Protein AF-M3XE16-F1 (afdb_monomer)

Secondary structure (DSSP, 8-state):
--------------SSS---------------PPP--------EEEEEEETTEEEEEE-SS---S--------SS------HHHHHHHHHHHHHHHHHHHHHHHHHHHHHHHHHHHHHHHHHT-THHHHHHHHHHHHHHHHHHHHHHHHHHHHHHHHHHHHTS---------

Structure (mmCIF, N/CA/C/O backbone):
data_AF-M3XE16-F1
#
_entry.id   AF-M3XE16-F1
#
loop_
_atom_site.group_PDB
_atom_site.id
_atom_site.type_symbol
_atom_site.label_atom_id
_atom_site.label_alt_id
_atom_site.label_comp_id
_atom_site.label_asym_id
_atom_site.label_entity_id
_atom_site.label_seq_id
_atom_site.pdbx_PDB_ins_code
_atom_site.Cartn_x
_atom_site.Cartn_y
_atom_site.Cartn_z
_atom_site.occupancy
_atom_site.B_iso_or_equiv
_atom_site.auth_seq_id
_atom_site.auth_comp_id
_atom_site.auth_asym_id
_atom_site.auth_atom_id
_atom_site.pdbx_PDB_model_num
ATOM 1 N N . HIS A 1 1 ? -63.328 44.656 41.925 1.00 46.06 1 HIS A N 1
ATOM 2 C CA . HIS A 1 1 ? -62.210 44.547 42.880 1.00 46.06 1 HIS A CA 1
ATOM 3 C C . HIS A 1 1 ? -60.922 44.379 42.097 1.00 46.06 1 HIS A C 1
ATOM 5 O O . HIS A 1 1 ? -60.823 43.448 41.309 1.00 46.06 1 HIS A O 1
ATOM 11 N N . THR A 1 2 ? -59.993 45.319 42.229 1.00 37.50 2 THR A N 1
ATOM 12 C CA . THR A 1 2 ? -58.681 45.267 41.573 1.00 37.50 2 THR A CA 1
ATOM 13 C C . THR A 1 2 ? -57.859 44.106 42.149 1.00 37.50 2 THR A C 1
ATOM 15 O O . THR A 1 2 ? -57.792 43.981 43.373 1.00 37.50 2 THR A O 1
ATOM 18 N N . PRO A 1 3 ? -57.259 43.228 41.323 1.00 46.78 3 PRO A N 1
ATOM 19 C CA . PRO A 1 3 ? -56.368 42.195 41.835 1.00 46.78 3 PRO A CA 1
ATOM 20 C C . PRO A 1 3 ? -55.103 42.854 42.397 1.00 46.78 3 PRO A C 1
ATOM 22 O O . PRO A 1 3 ? -54.477 43.674 41.723 1.00 46.78 3 PRO A O 1
ATOM 25 N N . SER A 1 4 ? -54.746 42.508 43.639 1.00 43.34 4 SER A N 1
ATOM 26 C CA . SER A 1 4 ? -53.465 42.894 44.240 1.00 43.34 4 SER A CA 1
ATOM 27 C C . SER A 1 4 ? -52.350 42.246 43.428 1.00 43.34 4 SER A C 1
ATOM 29 O O . SER A 1 4 ? -52.185 41.026 43.435 1.00 43.34 4 SER A O 1
ATOM 31 N N . LEU A 1 5 ? -51.637 43.059 42.652 1.00 42.88 5 LEU A N 1
ATOM 32 C CA . LEU A 1 5 ? -50.441 42.639 41.938 1.00 42.88 5 LEU A CA 1
ATOM 33 C C . LEU A 1 5 ? -49.266 42.773 42.901 1.00 42.88 5 LEU A C 1
ATOM 35 O O . LEU A 1 5 ? -48.625 43.822 42.967 1.00 42.88 5 LEU A O 1
ATOM 39 N N . ASP A 1 6 ? -48.985 41.715 43.652 1.00 47.44 6 ASP A N 1
ATOM 40 C CA . ASP A 1 6 ? -47.810 41.700 44.516 1.00 47.44 6 ASP A CA 1
ATOM 41 C C . ASP A 1 6 ? -46.552 41.580 43.643 1.00 47.44 6 ASP A C 1
ATOM 43 O O . ASP A 1 6 ? -46.245 40.537 43.056 1.00 47.44 6 ASP A O 1
ATOM 47 N N . LEU A 1 7 ? -45.835 42.697 43.505 1.00 42.16 7 LEU A N 1
ATOM 48 C CA . LEU A 1 7 ? -44.651 42.808 42.661 1.00 42.16 7 LEU A CA 1
ATOM 49 C C . LEU A 1 7 ? -43.423 42.248 43.394 1.00 42.16 7 LEU A C 1
ATOM 51 O O . LEU A 1 7 ? -42.675 42.976 44.048 1.00 42.16 7 LEU A O 1
ATOM 55 N N . PHE A 1 8 ? -43.179 40.944 43.273 1.00 47.78 8 PHE A N 1
ATOM 56 C CA . PHE A 1 8 ? -41.984 40.327 43.849 1.00 47.78 8 PHE A CA 1
ATOM 57 C C . PHE A 1 8 ? -40.753 40.531 42.956 1.00 47.78 8 PHE A C 1
ATOM 59 O O . PHE A 1 8 ? -40.627 39.970 41.867 1.00 47.78 8 PHE A O 1
ATOM 66 N N . LYS A 1 9 ? -39.793 41.327 43.443 1.00 40.94 9 LYS A N 1
ATOM 67 C CA . LYS A 1 9 ? -38.480 41.528 42.810 1.00 40.94 9 LYS A CA 1
ATOM 68 C C . LYS A 1 9 ? -37.532 40.392 43.205 1.00 40.94 9 LYS A C 1
ATOM 70 O O . LYS A 1 9 ? -36.806 40.486 44.191 1.00 40.94 9 LYS A O 1
ATOM 75 N N . VAL A 1 10 ? -37.512 39.314 42.425 1.00 49.19 10 VAL A N 1
ATOM 76 C CA . VAL A 1 10 ? -36.568 38.208 42.648 1.00 49.19 10 VAL A CA 1
ATOM 77 C C . VAL A 1 10 ? -35.228 38.523 41.979 1.00 49.19 10 VAL A C 1
ATOM 79 O O . VAL A 1 10 ? -35.134 38.710 40.766 1.00 49.19 10 VAL A O 1
ATOM 82 N N . LYS A 1 11 ? -34.157 38.587 42.777 1.00 44.12 11 LYS A N 1
ATOM 83 C CA . LYS A 1 11 ? -32.782 38.757 42.292 1.00 44.12 11 LYS A CA 1
ATOM 84 C C . LYS A 1 11 ? -32.235 37.396 41.849 1.00 44.12 11 LYS A C 1
ATOM 86 O O . LYS A 1 11 ? -31.696 36.656 42.666 1.00 44.12 11 LYS A O 1
ATOM 91 N N . LEU A 1 12 ? -32.330 37.065 40.560 1.00 51.38 12 LEU A N 1
ATOM 92 C CA . LEU A 1 12 ? -31.646 35.884 40.024 1.00 51.38 12 LEU A CA 1
ATOM 93 C C . LEU A 1 12 ? -30.125 36.088 40.102 1.00 51.38 12 LEU A C 1
ATOM 95 O O . LEU A 1 12 ? -29.572 36.998 39.478 1.00 51.38 12 LEU A O 1
ATOM 99 N N . LYS A 1 13 ? -29.442 35.242 40.874 1.00 44.16 13 LYS A N 1
ATOM 100 C CA . LYS A 1 13 ? -27.980 35.199 40.943 1.00 44.16 13 LYS A CA 1
ATOM 101 C C . LYS A 1 13 ? -27.513 33.954 40.192 1.00 44.16 13 LYS A C 1
ATOM 103 O O . LYS A 1 13 ? -27.582 32.850 40.715 1.00 44.16 13 LYS A O 1
ATOM 108 N N . ARG A 1 14 ? -27.067 34.140 38.949 1.00 44.94 14 ARG A N 1
ATOM 109 C CA . ARG A 1 14 ? -26.264 33.158 38.211 1.00 44.94 14 ARG A CA 1
ATOM 110 C C . ARG A 1 14 ? -24.874 33.727 37.975 1.00 44.94 14 ARG A C 1
ATOM 112 O O . ARG A 1 14 ? -24.704 34.926 37.747 1.00 44.94 14 ARG A O 1
ATOM 119 N N . THR A 1 15 ? -23.896 32.848 38.105 1.00 49.12 15 THR A N 1
ATOM 120 C CA . THR A 1 15 ? -22.494 33.059 37.776 1.00 49.12 15 THR A CA 1
ATOM 121 C C . THR A 1 15 ? -22.355 33.413 36.293 1.00 49.12 15 THR A C 1
ATOM 123 O O . THR A 1 15 ? -22.977 32.787 35.446 1.00 49.12 15 THR A O 1
ATOM 126 N N . GLY A 1 16 ? -21.547 34.436 35.997 1.00 52.62 16 GLY A N 1
ATOM 127 C CA . GLY A 1 16 ? -21.013 34.702 34.658 1.00 52.62 16 GLY A CA 1
ATOM 128 C C . GLY A 1 16 ? -21.991 35.232 33.601 1.00 52.62 16 GLY A C 1
ATOM 129 O O . GLY A 1 16 ? -22.602 34.469 32.873 1.00 52.62 16 GLY A O 1
ATOM 130 N N . VAL A 1 17 ? -21.965 36.559 33.423 1.00 52.78 17 VAL A N 1
ATOM 131 C CA . VAL A 1 17 ? -22.386 37.324 32.228 1.00 52.78 17 VAL A CA 1
ATOM 132 C C . VAL A 1 17 ? -23.901 37.584 32.058 1.00 52.78 17 VAL A C 1
ATOM 134 O O . VAL A 1 17 ? -24.687 36.724 31.691 1.00 52.78 17 VAL A O 1
ATOM 137 N N . ARG A 1 18 ? -24.252 38.872 32.233 1.00 47.81 18 ARG A N 1
ATOM 138 C CA . ARG A 1 18 ? -25.549 39.567 32.036 1.00 47.81 18 ARG A CA 1
ATOM 139 C C . ARG A 1 18 ? -26.661 39.274 33.058 1.00 47.81 18 ARG A C 1
ATOM 141 O O . ARG A 1 18 ? -27.324 38.246 33.058 1.00 47.81 18 ARG A O 1
ATOM 148 N N . LYS A 1 19 ? -26.922 40.282 33.902 1.00 43.16 19 LYS A N 1
ATOM 149 C CA . LYS A 1 19 ? -28.086 40.356 34.797 1.00 43.16 19 LYS A CA 1
ATOM 150 C C . LYS A 1 19 ? -29.314 40.738 33.964 1.00 43.16 19 LYS A C 1
ATOM 152 O O . LYS A 1 19 ? -29.453 41.903 33.607 1.00 43.16 19 LYS A O 1
ATOM 157 N N . SER A 1 20 ? -30.185 39.780 33.666 1.00 46.97 20 SER A N 1
ATOM 158 C CA . SER A 1 20 ? -31.521 40.053 33.125 1.00 46.97 20 SER A CA 1
ATOM 159 C C . SER A 1 20 ? -32.557 39.951 34.243 1.00 46.97 20 SER A C 1
ATOM 161 O O . SER A 1 20 ? -32.514 39.015 35.044 1.00 46.97 20 SER A O 1
ATOM 163 N N . TRP A 1 21 ? -33.458 40.930 34.327 1.00 45.66 21 TRP A N 1
ATOM 164 C CA . TRP A 1 21 ? -34.597 40.900 35.242 1.00 45.66 21 TRP A CA 1
ATOM 165 C C . TRP A 1 21 ? -35.781 40.278 34.501 1.00 45.66 21 TRP A C 1
ATOM 167 O O . TRP A 1 21 ? -36.313 40.883 33.577 1.00 45.66 21 TRP A O 1
ATOM 177 N N . GLY A 1 22 ? -36.183 39.070 34.890 1.00 47.28 22 GLY A N 1
ATOM 178 C CA . GLY A 1 22 ? -37.428 38.467 34.419 1.00 47.28 22 GLY A CA 1
ATOM 179 C C . GLY A 1 22 ? -38.562 38.806 35.380 1.00 47.28 22 GLY A C 1
ATOM 180 O O . GLY A 1 22 ? -38.452 38.507 36.568 1.00 47.28 22 GLY A O 1
ATOM 181 N N . LEU A 1 23 ? -39.634 39.428 34.885 1.00 42.69 23 LEU A N 1
ATOM 182 C CA . LEU A 1 23 ? -40.888 39.547 35.629 1.00 42.69 23 LEU A CA 1
ATOM 183 C C . LEU A 1 23 ? -41.757 38.329 35.301 1.00 42.69 23 LEU A C 1
ATOM 185 O O . LEU A 1 23 ? -42.109 38.115 34.145 1.00 42.69 23 LEU A O 1
ATOM 189 N N . ILE A 1 24 ? -42.083 37.528 36.315 1.00 49.62 24 ILE A N 1
ATOM 190 C CA . ILE A 1 24 ? -43.025 36.411 36.202 1.00 49.62 24 ILE A CA 1
ATOM 191 C C . ILE A 1 24 ? -44.303 36.833 36.921 1.00 49.62 24 ILE A C 1
ATOM 193 O O . ILE A 1 24 ? -44.275 37.104 38.120 1.00 49.62 24 ILE A O 1
ATOM 197 N N . TYR A 1 25 ? -45.416 36.878 36.192 1.00 39.38 25 TYR A N 1
ATOM 198 C CA . TYR A 1 25 ? -46.735 37.155 36.751 1.00 39.38 25 TYR A CA 1
ATOM 199 C C . TYR A 1 25 ? -47.515 35.846 36.864 1.00 39.38 25 TYR A C 1
ATOM 201 O O . TYR A 1 25 ? -47.722 35.152 35.871 1.00 39.38 25 TYR A O 1
ATOM 209 N N . ARG A 1 26 ? -47.938 35.495 38.082 1.00 44.59 26 ARG A N 1
ATOM 210 C CA . ARG A 1 26 ? -48.806 34.342 38.340 1.00 44.59 26 ARG A CA 1
ATOM 211 C C . ARG A 1 26 ? -50.255 34.820 38.330 1.00 44.59 26 ARG A C 1
ATOM 213 O O . ARG A 1 26 ? -50.692 35.468 39.275 1.00 44.59 26 ARG A O 1
ATOM 220 N N . THR A 1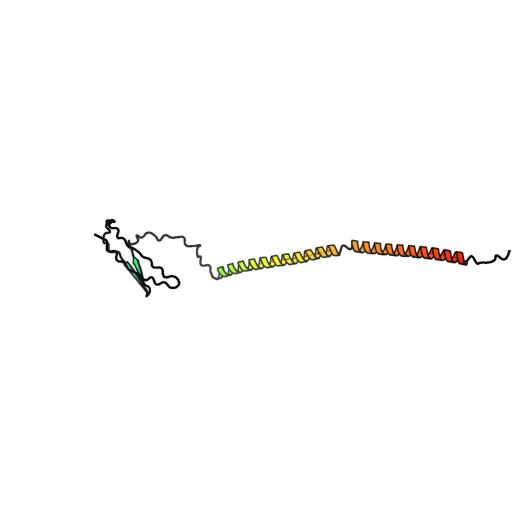 27 ? -50.995 34.517 37.271 1.00 48.53 27 THR A N 1
ATOM 221 C CA . THR A 1 27 ? -52.441 34.753 37.209 1.00 48.53 27 THR A CA 1
ATOM 222 C C . THR A 1 27 ? -53.176 33.530 37.761 1.00 48.53 27 THR A C 1
ATOM 224 O O . THR A 1 27 ? -52.965 32.403 37.317 1.00 48.53 27 THR A O 1
ATOM 227 N N . HIS A 1 28 ? -54.013 33.731 38.780 1.00 45.69 28 HIS A N 1
A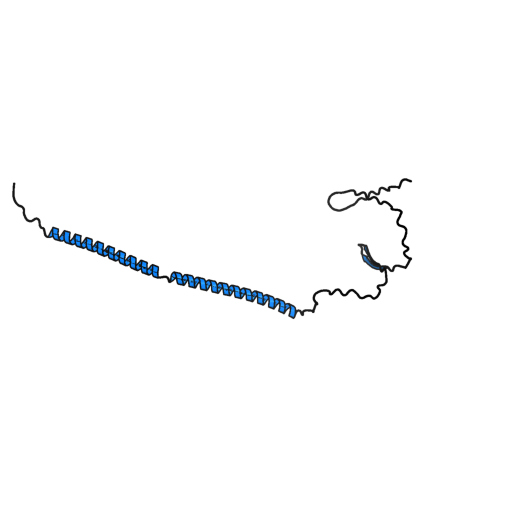TOM 228 C CA . HIS A 1 28 ? -54.873 32.677 39.318 1.00 45.69 28 HIS A CA 1
ATOM 229 C C . HIS A 1 28 ? -56.075 32.499 38.379 1.00 45.69 28 HIS A C 1
ATOM 231 O O . HIS A 1 28 ? -56.881 33.414 38.233 1.00 45.69 28 HIS A O 1
ATOM 237 N N . CYS A 1 29 ? -56.185 31.336 37.733 1.00 38.69 29 CYS A N 1
ATOM 238 C CA . CYS A 1 29 ? -57.369 30.946 36.969 1.00 38.69 29 CYS A CA 1
ATOM 239 C C . CYS A 1 29 ? -58.339 30.211 37.904 1.00 38.69 29 CYS A C 1
ATOM 241 O O . CYS A 1 29 ? -57.956 29.239 38.554 1.00 38.69 29 CYS A O 1
ATOM 243 N N . GLN A 1 30 ? -59.571 30.703 38.006 1.00 48.97 30 GLN A N 1
ATOM 244 C CA . GLN A 1 30 ? -60.516 30.368 39.077 1.00 48.97 30 GLN A CA 1
ATOM 245 C C . GLN A 1 30 ? -61.613 29.375 38.640 1.00 48.97 30 GLN A C 1
ATOM 247 O O . GLN A 1 30 ? -62.686 29.359 39.232 1.00 48.97 30 GLN A O 1
ATOM 252 N N . SER A 1 31 ? -61.374 28.559 37.602 1.00 43.88 31 SER A N 1
ATOM 253 C CA . SER A 1 31 ? -62.430 27.741 36.972 1.00 43.88 31 SER A CA 1
ATOM 254 C C . SER A 1 31 ? -62.150 26.243 36.776 1.00 43.88 31 SER A C 1
ATOM 256 O O . SER A 1 31 ? -62.946 25.577 36.120 1.00 43.88 31 SER A O 1
ATOM 258 N N . CYS A 1 32 ? -61.116 25.650 37.378 1.00 38.00 32 CYS A N 1
ATOM 259 C CA . CYS A 1 32 ? -61.012 24.182 37.406 1.00 38.00 32 CYS A CA 1
ATOM 260 C C . CYS A 1 32 ? -61.648 23.620 38.688 1.00 38.00 32 CYS A C 1
ATOM 262 O O . CYS A 1 32 ? -61.036 23.629 39.753 1.00 38.00 32 CYS A O 1
ATOM 264 N N . SER A 1 33 ? -62.899 23.167 38.562 1.00 43.44 33 SER A N 1
ATOM 265 C CA . SER A 1 33 ? -63.673 22.450 39.590 1.00 43.44 33 SER A CA 1
ATOM 266 C C . SER A 1 33 ? -63.154 21.005 39.782 1.00 43.44 33 SER A C 1
ATOM 268 O O . SER A 1 33 ? -62.522 20.468 38.867 1.00 43.44 33 SER A O 1
ATOM 270 N N . PRO A 1 34 ? -63.374 20.365 40.949 1.00 47.22 34 PRO A N 1
ATOM 271 C CA . PRO A 1 34 ? -62.519 19.308 41.474 1.00 47.22 34 PRO A CA 1
ATOM 272 C C . PRO A 1 34 ? -62.976 17.909 41.045 1.00 47.22 34 PRO A C 1
ATOM 274 O O . PRO A 1 34 ? -64.103 17.495 41.310 1.00 47.22 34 PRO A O 1
ATOM 277 N N . PHE A 1 35 ? -62.069 17.140 40.442 1.00 33.78 35 PHE A N 1
ATOM 278 C CA . PHE A 1 35 ? -62.222 15.691 40.372 1.00 33.78 35 PHE A CA 1
ATOM 279 C C . PHE A 1 35 ? -61.948 15.128 41.770 1.00 33.78 35 PHE A C 1
ATOM 281 O O . PHE A 1 35 ? -60.865 15.324 42.326 1.00 33.78 35 PHE A O 1
ATOM 288 N N . ALA A 1 36 ? -62.960 14.496 42.358 1.00 48.94 36 ALA A N 1
ATOM 289 C CA . ALA A 1 36 ? -62.901 13.878 43.671 1.00 48.94 36 ALA A CA 1
ATOM 290 C C . ALA A 1 36 ? -61.792 12.813 43.713 1.00 48.94 36 ALA A C 1
ATOM 292 O O . ALA A 1 36 ? -61.946 11.718 43.181 1.00 48.94 36 ALA A O 1
ATOM 293 N N . MET A 1 37 ? -60.672 13.134 44.357 1.00 45.06 37 MET A N 1
ATOM 294 C CA . MET A 1 37 ? -59.695 12.144 44.795 1.00 45.06 37 MET A CA 1
ATOM 295 C C . MET A 1 37 ? -60.064 11.780 46.227 1.00 45.06 37 MET A C 1
ATOM 297 O O . MET A 1 37 ? -59.926 12.594 47.141 1.00 45.06 37 MET A O 1
ATOM 301 N N . ALA A 1 38 ? -60.595 10.572 46.399 1.00 43.31 38 ALA A N 1
ATOM 302 C CA . ALA A 1 38 ? -60.764 9.956 47.702 1.00 43.31 38 ALA A CA 1
ATOM 303 C C . ALA A 1 38 ? -59.443 10.064 48.476 1.00 43.31 38 ALA A C 1
ATOM 305 O O . ALA A 1 38 ? -58.382 9.727 47.948 1.00 43.31 38 ALA A O 1
ATOM 306 N N . SER A 1 39 ? -59.510 10.537 49.718 1.00 49.50 39 SER A N 1
ATOM 307 C CA . SER A 1 39 ? -58.406 10.514 50.673 1.00 49.50 39 SER A CA 1
ATOM 308 C C . SER A 1 39 ? -58.078 9.061 51.025 1.00 49.50 39 SER A C 1
ATOM 310 O O . SER A 1 39 ? -58.518 8.542 52.045 1.00 49.50 39 SER A O 1
ATOM 312 N N . SER A 1 40 ? -57.380 8.378 50.124 1.00 55.12 40 SER A N 1
ATOM 313 C CA . SER A 1 40 ? -56.712 7.113 50.404 1.00 55.12 40 SER A CA 1
ATOM 314 C C . SER A 1 40 ? -55.287 7.472 50.792 1.00 55.12 40 SER A C 1
ATOM 316 O O . SER A 1 40 ? -54.611 8.164 50.031 1.00 55.12 40 SER A O 1
ATOM 318 N N . ASP A 1 41 ? -54.859 7.068 51.984 1.00 67.38 41 ASP A N 1
ATOM 319 C CA . ASP A 1 41 ? -53.509 7.294 52.499 1.00 67.38 41 ASP A CA 1
ATOM 320 C C . ASP A 1 41 ? -52.463 6.848 51.466 1.00 67.38 41 ASP A C 1
ATOM 322 O O . ASP A 1 41 ? -52.261 5.653 51.260 1.00 67.38 41 ASP A O 1
ATOM 326 N N . ILE A 1 42 ? -51.824 7.798 50.770 1.00 74.56 42 ILE A N 1
ATOM 327 C CA . ILE A 1 42 ? -50.804 7.490 49.761 1.00 74.56 42 ILE A CA 1
ATOM 328 C C . ILE A 1 42 ? -49.512 7.119 50.500 1.00 74.56 42 ILE A C 1
ATOM 330 O O . ILE A 1 42 ? -48.912 7.990 51.139 1.00 74.56 42 ILE A O 1
ATOM 334 N N . PRO A 1 43 ? -49.034 5.864 50.418 1.00 76.69 43 PRO A N 1
ATOM 335 C CA . PRO A 1 43 ? -47.823 5.465 51.114 1.00 76.69 43 PRO A CA 1
ATOM 336 C C . PRO A 1 43 ? -46.590 6.075 50.434 1.00 76.69 43 PRO A C 1
ATOM 338 O O . PRO A 1 43 ? -46.273 5.802 49.270 1.00 76.69 43 PRO A O 1
ATOM 341 N N . VAL A 1 44 ? -45.865 6.894 51.195 1.00 79.12 44 VAL A N 1
ATOM 342 C CA . VAL A 1 44 ? -44.565 7.456 50.817 1.00 79.12 44 VAL A CA 1
ATOM 343 C C . VAL A 1 44 ? -43.476 6.676 51.544 1.00 79.12 44 VAL A C 1
ATOM 345 O O . VAL A 1 44 ? -43.443 6.655 52.772 1.00 79.12 44 VAL A O 1
ATOM 348 N N . LYS A 1 45 ? -42.563 6.045 50.801 1.00 84.69 45 LYS A N 1
ATOM 349 C CA . LYS A 1 45 ? -41.380 5.397 51.381 1.00 84.69 45 LYS A CA 1
ATOM 350 C C . LYS A 1 45 ? -40.179 6.325 51.222 1.00 84.69 45 LYS A C 1
ATOM 352 O O . LYS A 1 45 ? -39.674 6.492 50.111 1.00 84.69 45 LYS A O 1
ATOM 357 N N . GLU A 1 46 ? -39.744 6.957 52.310 1.00 84.31 46 GLU A N 1
ATOM 358 C CA . GLU A 1 46 ? -38.509 7.750 52.309 1.00 84.31 46 GLU A CA 1
ATOM 359 C C . GLU A 1 46 ? -37.308 6.835 52.024 1.00 84.31 46 GLU A C 1
ATOM 361 O O . GLU A 1 46 ? -37.248 5.716 52.535 1.00 84.31 46 GLU A O 1
ATOM 366 N N . LEU A 1 47 ? -36.390 7.288 51.167 1.00 85.31 47 LEU A N 1
ATOM 367 C CA . LEU A 1 47 ? -35.186 6.535 50.814 1.00 85.31 47 LEU A CA 1
ATOM 368 C C . LEU A 1 47 ? -33.988 7.093 51.575 1.00 85.31 47 LEU A C 1
ATOM 370 O O . LEU A 1 47 ? -33.623 6.569 52.620 1.00 85.31 47 LEU A O 1
ATOM 374 N N . GLU A 1 48 ? -33.402 8.179 51.078 1.00 81.25 48 GLU A N 1
ATOM 375 C CA . GLU A 1 48 ? -32.211 8.781 51.668 1.00 81.25 48 GLU A CA 1
ATOM 376 C C . GLU A 1 48 ? -32.323 10.308 51.660 1.00 81.25 48 GLU A C 1
ATOM 378 O O . GLU A 1 48 ? -32.885 10.924 50.744 1.00 81.25 48 GLU A O 1
ATOM 383 N N . LYS A 1 49 ? -31.805 10.917 52.728 1.00 86.44 49 LYS A N 1
ATOM 384 C CA . LYS A 1 49 ? -31.649 12.365 52.871 1.00 86.44 49 LYS A CA 1
ATOM 385 C C . LYS A 1 49 ? -30.174 12.688 52.703 1.00 86.44 49 LYS A C 1
ATOM 387 O O . LYS A 1 49 ? -29.348 12.271 53.509 1.00 86.44 49 LYS A O 1
ATOM 392 N N . TYR A 1 50 ? -29.861 13.453 51.672 1.00 87.75 50 TYR A N 1
ATOM 393 C CA . TYR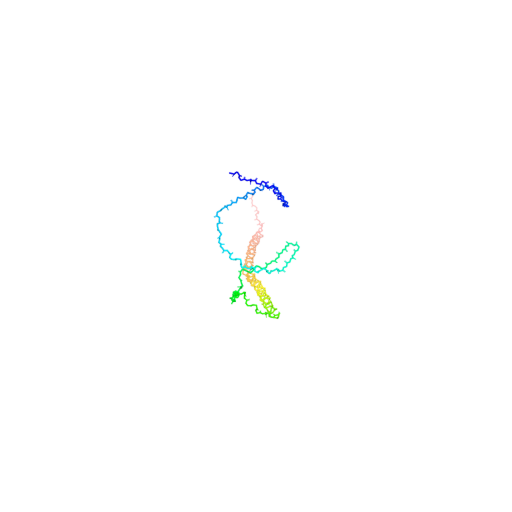 A 1 50 ? -28.530 13.981 51.429 1.00 87.75 50 TYR A CA 1
ATOM 394 C C . TYR A 1 50 ? -28.491 15.470 51.769 1.00 87.75 50 TYR A C 1
ATOM 396 O O . TYR A 1 50 ? -29.515 16.152 51.789 1.00 87.75 50 TYR A O 1
ATOM 404 N N . ALA A 1 51 ? -27.287 16.012 51.958 1.00 82.19 51 ALA A N 1
ATOM 405 C CA . ALA A 1 51 ? -27.094 17.452 52.148 1.00 82.19 51 ALA A CA 1
ATOM 406 C C . ALA A 1 51 ? -27.651 18.293 50.976 1.00 82.19 51 ALA A C 1
ATOM 408 O O . ALA A 1 51 ? -27.968 19.466 51.153 1.00 82.19 51 ALA A O 1
ATOM 409 N N . SER A 1 52 ? -27.791 17.691 49.788 1.00 84.94 52 SER A N 1
ATOM 410 C CA . SER A 1 52 ? -28.358 18.307 48.585 1.00 84.94 52 SER A CA 1
ATOM 411 C C . SER A 1 52 ? -29.878 18.149 48.434 1.00 84.94 52 SER A C 1
ATOM 413 O O . SER A 1 52 ? -30.450 18.790 47.552 1.00 84.94 52 SER A O 1
ATOM 415 N N . GLY A 1 53 ? -30.547 17.329 49.253 1.00 87.56 53 GLY A N 1
ATOM 416 C CA . GLY A 1 53 ? -31.993 17.113 49.154 1.00 87.56 53 GLY A CA 1
ATOM 417 C C . GLY A 1 53 ? -32.476 15.760 49.675 1.00 87.56 53 GLY A C 1
ATOM 418 O O . GLY A 1 53 ? -31.712 14.957 50.201 1.00 87.56 53 GLY A O 1
ATOM 419 N N . GLN A 1 54 ? -33.775 15.506 49.517 1.00 87.88 54 GLN A N 1
ATOM 420 C CA . GLN A 1 54 ? -34.437 14.291 49.989 1.00 87.88 54 GLN A CA 1
ATOM 421 C C . GLN A 1 54 ? -35.006 13.480 48.823 1.00 87.88 54 GLN A C 1
ATOM 423 O O . GLN A 1 54 ? -35.684 14.031 47.955 1.00 87.88 54 GLN A O 1
ATOM 428 N N . ALA A 1 55 ? -34.774 12.167 48.843 1.00 88.88 55 ALA A N 1
ATOM 429 C CA . ALA A 1 55 ? -35.367 11.218 47.910 1.00 88.88 55 ALA A CA 1
ATOM 430 C C . ALA A 1 55 ? -36.463 10.383 48.594 1.00 88.88 55 ALA A C 1
ATOM 432 O O . ALA A 1 55 ? -36.296 9.902 49.718 1.00 88.88 55 ALA A O 1
ATOM 433 N N . PHE A 1 56 ? -37.584 10.179 47.900 1.00 88.00 56 PHE A N 1
ATOM 434 C CA . PHE A 1 56 ? -38.677 9.317 48.348 1.00 88.00 56 PHE A CA 1
ATOM 435 C C . PHE A 1 56 ? -39.310 8.572 47.171 1.00 88.00 56 PHE A C 1
ATOM 437 O O . PHE A 1 56 ? -39.334 9.065 46.042 1.00 88.00 56 PHE A O 1
ATOM 444 N N . LYS A 1 57 ? -39.837 7.377 47.444 1.00 84.88 57 LYS A N 1
ATOM 445 C CA . LYS A 1 57 ? -40.627 6.581 46.504 1.00 84.88 57 LYS A CA 1
ATOM 446 C C . LYS A 1 57 ? -42.108 6.745 46.840 1.00 84.88 57 LYS A C 1
ATOM 448 O O . LYS A 1 57 ? -42.555 6.317 47.902 1.00 84.88 57 LYS A O 1
ATOM 453 N N . LEU A 1 58 ? -42.855 7.358 45.926 1.00 88.19 58 LEU A N 1
ATOM 454 C CA . LEU A 1 58 ? -44.307 7.504 46.007 1.00 88.19 58 LEU A CA 1
ATOM 455 C C . LEU A 1 58 ? -44.975 6.317 45.309 1.00 88.19 58 LEU A C 1
ATOM 457 O O . LEU A 1 58 ? -44.716 6.082 44.128 1.00 88.19 58 LEU A O 1
ATOM 461 N N . ILE A 1 59 ? -45.814 5.566 46.020 1.00 83.19 59 ILE A N 1
ATOM 462 C CA . ILE A 1 59 ? -46.548 4.436 45.440 1.00 83.19 59 ILE A CA 1
ATOM 463 C C . ILE A 1 59 ? -48.018 4.839 45.324 1.00 83.19 59 ILE A C 1
ATOM 465 O O . ILE A 1 59 ? -48.734 4.887 46.316 1.00 83.19 59 ILE A O 1
ATOM 469 N N . LEU A 1 60 ? -48.456 5.148 44.103 1.00 79.69 60 LEU A N 1
ATOM 470 C CA . LEU A 1 60 ? -49.833 5.575 43.815 1.00 79.69 60 LEU A CA 1
ATOM 471 C C . LEU A 1 60 ? -50.819 4.397 43.735 1.00 79.69 60 LEU A C 1
ATOM 473 O O . LEU A 1 60 ? -52.027 4.578 43.842 1.00 79.69 60 LEU A O 1
ATOM 477 N N . SER A 1 61 ? -50.311 3.180 43.552 1.00 77.81 61 SER A N 1
ATOM 478 C CA . SER A 1 61 ? -51.063 1.926 43.610 1.00 77.81 61 SER A CA 1
ATOM 479 C C . SER A 1 61 ? -50.083 0.816 43.996 1.00 77.81 61 SER A C 1
ATOM 481 O O . SER A 1 61 ? -48.971 0.812 43.455 1.00 77.81 61 SER A O 1
ATOM 483 N N . PRO A 1 62 ? -50.420 -0.108 44.919 1.00 68.75 62 PRO A N 1
ATOM 484 C CA . PRO A 1 62 ? -49.625 -1.317 45.104 1.00 68.75 62 PRO A CA 1
ATOM 485 C C . PRO A 1 62 ? -49.484 -1.970 43.731 1.00 68.75 62 PRO A C 1
ATOM 487 O O . PRO A 1 62 ? -50.495 -2.140 43.055 1.00 68.75 62 PRO A O 1
ATOM 490 N N . GLN A 1 63 ? -48.256 -2.257 43.287 1.00 63.59 63 GLN A N 1
ATOM 491 C CA . GLN A 1 63 ? -48.052 -2.992 42.040 1.00 63.59 63 GLN A CA 1
ATOM 492 C C . GLN A 1 63 ? -48.901 -4.262 42.130 1.00 63.59 63 GLN A C 1
ATOM 494 O O . GLN A 1 63 ? -48.602 -5.139 42.943 1.00 6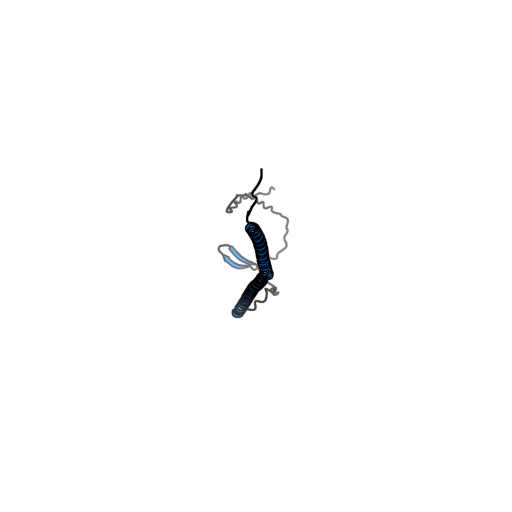3.59 63 GLN A O 1
ATOM 499 N N . SER A 1 64 ? -49.966 -4.352 41.324 1.00 57.25 64 SER A N 1
ATOM 500 C CA . SER A 1 64 ? -50.491 -5.656 40.955 1.00 57.25 64 SER A CA 1
ATOM 501 C C . SER A 1 64 ? -49.289 -6.426 40.427 1.00 57.25 64 SER A C 1
ATOM 503 O O . SER A 1 64 ? -48.434 -5.872 39.740 1.00 57.25 64 SER A O 1
ATOM 505 N N . ASN A 1 65 ? -49.169 -7.661 40.876 1.00 57.75 65 ASN A N 1
ATOM 506 C CA . ASN A 1 65 ? -48.182 -8.677 40.541 1.00 57.75 65 ASN A CA 1
ATOM 507 C C . ASN A 1 65 ? -48.142 -8.992 39.032 1.00 57.75 65 ASN A C 1
ATOM 509 O O . ASN A 1 65 ? -48.298 -10.139 38.622 1.00 57.75 65 ASN A O 1
ATOM 513 N N . GLU A 1 66 ? -47.949 -7.976 38.206 1.00 56.47 66 GLU A N 1
ATOM 514 C CA . GLU A 1 66 ? -47.825 -8.060 36.771 1.00 56.47 66 GLU A CA 1
ATOM 515 C C . GLU A 1 66 ? -46.344 -7.901 36.455 1.00 56.47 66 GLU A C 1
ATOM 517 O O . GLU A 1 66 ? -45.703 -6.894 36.768 1.00 56.47 66 GLU A O 1
ATOM 522 N N . SER A 1 67 ? -45.808 -9.012 35.962 1.00 59.94 67 SER A N 1
ATOM 523 C CA . SER A 1 67 ? -44.439 -9.256 35.536 1.00 59.94 67 SER A CA 1
ATOM 524 C C . SER A 1 67 ? -43.704 -7.996 35.095 1.00 59.94 67 SER A C 1
ATOM 526 O O . SER A 1 67 ? -44.133 -7.300 34.175 1.00 59.94 67 SER A O 1
ATOM 528 N N . VAL A 1 68 ? -42.548 -7.771 35.726 1.00 64.00 68 VAL A N 1
ATOM 529 C CA . VAL A 1 68 ? -41.465 -6.940 35.196 1.00 64.00 68 VAL A CA 1
ATOM 530 C C . VAL A 1 68 ? -41.396 -7.164 33.684 1.00 64.00 68 VAL A C 1
ATOM 532 O O . VAL A 1 68 ? -41.220 -8.314 33.279 1.00 64.00 68 VAL A O 1
ATOM 535 N N . PRO A 1 69 ? -41.566 -6.127 32.845 1.00 62.97 69 PRO A N 1
ATOM 536 C CA . PRO A 1 69 ? -41.371 -6.277 31.416 1.00 62.97 69 PRO A CA 1
ATOM 537 C C . PRO A 1 69 ? -39.937 -6.749 31.190 1.00 62.97 69 PRO A C 1
ATOM 539 O O . PRO A 1 69 ? -38.984 -5.998 31.414 1.00 62.97 69 PRO A O 1
ATOM 542 N N . GLU A 1 70 ? -39.790 -8.015 30.809 1.00 62.19 70 GLU A N 1
ATOM 543 C CA . GLU A 1 70 ? -38.523 -8.627 30.435 1.00 62.19 70 GLU A CA 1
ATOM 544 C C . GLU A 1 70 ? -38.133 -8.052 29.074 1.00 62.19 70 GLU A C 1
ATOM 546 O O . GLU A 1 70 ? -38.384 -8.619 28.013 1.00 62.19 70 GLU A O 1
ATOM 551 N N . PHE A 1 71 ? -37.577 -6.840 29.100 1.00 62.59 71 PHE A N 1
ATOM 552 C CA . PHE A 1 71 ? -36.812 -6.342 27.971 1.00 62.59 71 PHE A CA 1
ATOM 553 C C . PHE A 1 71 ? -35.706 -7.369 27.711 1.00 62.59 71 PHE A C 1
ATOM 555 O O . PHE A 1 71 ? -34.962 -7.670 28.648 1.00 62.59 71 PHE A O 1
ATOM 562 N N . PRO A 1 72 ? -35.556 -7.902 26.485 1.00 64.12 72 PRO A N 1
ATOM 563 C CA . PRO A 1 72 ? -34.399 -8.714 26.151 1.00 64.12 72 PRO A CA 1
ATOM 564 C C . PRO A 1 72 ? -33.178 -7.790 26.169 1.00 64.12 72 PRO A C 1
ATOM 566 O O . PRO A 1 72 ? -32.840 -7.123 25.190 1.00 64.12 72 PRO A O 1
ATOM 569 N N . LEU A 1 73 ? -32.574 -7.675 27.348 1.00 63.00 73 LEU A N 1
ATOM 570 C CA . LEU A 1 73 ? -31.380 -6.897 27.595 1.00 63.00 73 LEU A CA 1
ATOM 571 C C . LEU A 1 73 ? -30.211 -7.631 26.951 1.00 63.00 73 LEU A C 1
ATOM 573 O O . LEU A 1 73 ? -29.685 -8.583 27.520 1.00 63.00 73 LEU A O 1
ATOM 577 N N . SER A 1 74 ? -29.776 -7.098 25.811 1.00 62.44 74 SER A N 1
ATOM 578 C CA . SER A 1 74 ? -28.412 -7.251 25.303 1.00 62.44 74 SER A CA 1
ATOM 579 C C . SER A 1 74 ? -28.074 -8.646 24.751 1.00 62.44 74 SER A C 1
ATOM 581 O O . SER A 1 74 ? -28.656 -9.653 25.154 1.00 62.44 74 SER A O 1
ATOM 583 N N . PRO A 1 75 ? -27.125 -8.747 23.799 1.00 60.81 75 PRO A N 1
ATOM 584 C CA . PRO A 1 75 ? -26.582 -10.042 23.401 1.00 60.81 75 PRO A CA 1
ATOM 585 C C . PRO A 1 75 ? -26.154 -10.813 24.651 1.00 60.81 75 PRO A C 1
ATOM 587 O O . PRO A 1 75 ? -25.543 -10.237 25.549 1.00 60.81 75 PRO A O 1
ATOM 590 N N . SER A 1 76 ? -26.523 -12.097 24.709 1.00 61.47 76 SER A N 1
ATOM 591 C CA . SER A 1 76 ? -26.321 -12.950 25.879 1.00 61.47 76 SER A CA 1
ATOM 592 C C . SER A 1 76 ? -24.891 -12.802 26.392 1.00 61.47 76 SER A C 1
ATOM 594 O O . SER A 1 76 ? -23.951 -13.217 25.706 1.00 61.47 76 SER A O 1
ATOM 596 N N . ASN A 1 77 ? -24.743 -12.233 27.588 1.00 59.28 77 ASN A N 1
ATOM 597 C CA . ASN A 1 77 ? -23.508 -12.258 28.358 1.00 59.28 77 ASN A CA 1
ATOM 598 C C . ASN A 1 77 ? -23.288 -13.707 28.802 1.00 59.28 77 ASN A C 1
ATOM 600 O O . ASN A 1 77 ? -23.537 -14.074 29.943 1.00 59.28 77 ASN A O 1
ATOM 604 N N . LYS A 1 78 ? -22.931 -14.580 27.860 1.00 70.81 78 LYS A N 1
ATOM 605 C CA . LYS A 1 78 ? -22.271 -15.827 28.214 1.00 70.81 78 LYS A CA 1
ATOM 606 C C . LYS A 1 78 ? -20.925 -15.375 28.742 1.00 70.81 78 LYS A C 1
ATOM 608 O O . LYS A 1 78 ? -20.212 -14.702 27.997 1.00 70.81 78 LYS A O 1
ATOM 613 N N . ASP A 1 79 ? -20.651 -15.653 30.009 1.00 66.88 79 ASP A N 1
ATOM 614 C CA . ASP A 1 79 ? -19.379 -15.342 30.651 1.00 66.88 79 ASP A CA 1
ATOM 615 C C . ASP A 1 79 ? -18.263 -15.993 29.832 1.00 6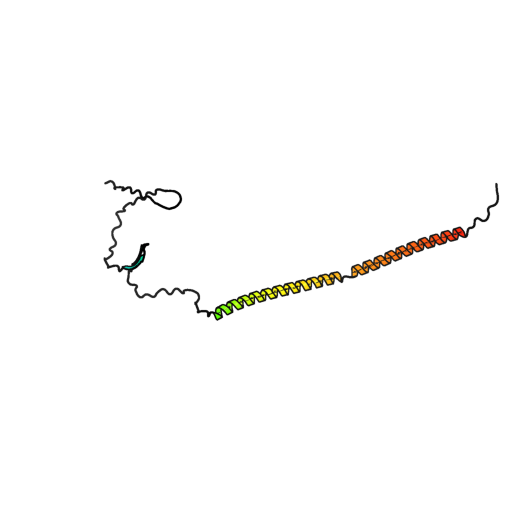6.88 79 ASP A C 1
ATOM 617 O O . ASP A 1 79 ? -17.973 -17.179 29.975 1.00 66.88 79 ASP A O 1
ATOM 621 N N . LEU A 1 80 ? -17.705 -15.233 28.888 1.00 72.00 80 LEU A N 1
ATOM 622 C CA . LEU A 1 80 ? -16.551 -15.657 28.118 1.00 72.00 80 LEU A CA 1
ATOM 623 C C . LEU A 1 80 ? -15.421 -15.775 29.126 1.00 72.00 80 LEU A C 1
ATOM 625 O O . LEU A 1 80 ? -15.092 -14.796 29.805 1.00 72.00 80 LEU A O 1
ATOM 629 N N . SER A 1 81 ? -14.856 -16.971 29.253 1.00 84.31 81 SER A N 1
ATOM 630 C CA . SER A 1 81 ? -13.742 -17.161 30.171 1.00 84.31 81 SER A CA 1
ATOM 631 C C . SER A 1 81 ? -12.567 -16.284 29.726 1.00 84.31 81 SER A C 1
ATOM 633 O O . SER A 1 81 ? -12.427 -15.939 28.547 1.00 84.31 81 SER A O 1
ATOM 635 N N . LEU A 1 82 ? -11.695 -15.920 30.666 1.00 87.38 82 LEU A N 1
ATOM 636 C CA . LEU A 1 82 ? -10.508 -15.115 30.369 1.00 87.38 82 LEU A CA 1
ATOM 637 C C . LEU A 1 82 ? -9.655 -15.745 29.247 1.00 87.38 82 LEU A C 1
ATOM 639 O O . LEU A 1 82 ? -9.076 -15.033 28.429 1.00 87.38 82 LEU A O 1
ATOM 643 N N . GLU A 1 83 ? -9.670 -17.074 29.154 1.00 85.44 83 GLU A N 1
ATOM 644 C CA . GLU A 1 83 ? -8.972 -17.860 28.138 1.00 85.44 83 GLU A CA 1
ATOM 645 C C . GLU A 1 83 ? -9.649 -17.795 26.757 1.00 85.44 83 GLU A C 1
ATOM 647 O O . GLU A 1 83 ? -8.977 -17.664 25.734 1.00 85.44 83 GLU A O 1
ATOM 652 N N . GLU A 1 84 ? -10.983 -17.783 26.695 1.00 87.69 84 GLU A N 1
ATOM 653 C CA . GLU A 1 84 ? -11.717 -17.587 25.435 1.00 87.69 84 GLU A CA 1
ATOM 654 C C . GLU A 1 84 ? -11.546 -16.168 24.877 1.00 87.69 84 GLU A C 1
ATOM 656 O O . GLU A 1 84 ? -11.503 -15.978 23.656 1.00 87.69 84 GLU A O 1
ATOM 661 N N . ILE A 1 85 ? -11.430 -15.169 25.757 1.00 88.44 85 ILE A N 1
ATOM 662 C CA . ILE A 1 85 ? -11.145 -13.779 25.376 1.00 88.44 85 ILE A CA 1
ATOM 663 C C . ILE A 1 85 ? -9.725 -13.670 24.810 1.00 88.44 85 ILE A C 1
ATOM 665 O O . ILE A 1 85 ? -9.545 -13.114 23.724 1.00 88.44 85 ILE A O 1
ATOM 669 N N . GLN A 1 86 ? -8.732 -14.242 25.497 1.00 90.00 86 GLN A N 1
ATOM 670 C CA . GLN A 1 86 ? -7.342 -14.260 25.031 1.00 90.00 86 GLN A CA 1
ATOM 671 C C . GLN A 1 86 ? -7.204 -14.967 23.684 1.00 90.00 86 GLN A C 1
ATOM 673 O O . GLN A 1 86 ? -6.622 -14.407 22.759 1.00 90.00 86 GLN A O 1
ATOM 678 N N . LYS A 1 87 ? -7.833 -16.133 23.521 1.00 92.56 87 LYS A N 1
ATOM 679 C CA . LYS A 1 87 ? -7.799 -16.885 22.263 1.00 92.56 87 LYS A CA 1
ATOM 680 C C . LYS A 1 87 ? -8.393 -16.104 21.087 1.00 92.56 87 LYS A C 1
ATOM 682 O O . LYS A 1 87 ? -7.898 -16.200 19.966 1.00 92.56 87 LYS A O 1
ATOM 687 N N . LYS A 1 88 ? -9.453 -15.320 21.314 1.00 91.31 88 LYS A N 1
ATOM 688 C CA . LYS A 1 88 ? -10.040 -14.456 20.274 1.00 91.31 88 LYS A CA 1
ATOM 689 C C . LYS A 1 88 ? -9.132 -13.281 19.913 1.00 91.31 88 LYS A C 1
ATOM 691 O O . LYS A 1 88 ? -9.072 -12.924 18.738 1.00 91.31 88 LYS A O 1
ATOM 696 N N . LEU A 1 89 ? -8.445 -12.698 20.895 1.00 92.88 89 LEU A N 1
ATOM 697 C CA . LEU A 1 89 ? -7.460 -11.639 20.660 1.00 92.88 89 LEU A CA 1
ATOM 698 C C . LEU A 1 89 ? -6.256 -12.171 19.879 1.00 92.88 89 LEU A C 1
ATOM 700 O O . LEU A 1 89 ? -5.880 -11.583 18.870 1.00 92.88 89 LEU A O 1
ATOM 704 N N . GLU A 1 90 ? -5.722 -13.322 20.279 1.00 89.62 90 GLU A N 1
ATOM 705 C CA . GLU A 1 90 ? -4.586 -13.958 19.611 1.00 89.62 90 GLU A CA 1
ATOM 706 C C . GLU A 1 90 ? -4.931 -14.369 18.173 1.00 89.62 90 GLU A C 1
ATOM 708 O O . GLU A 1 90 ? -4.169 -14.089 17.253 1.00 89.62 90 GLU A O 1
ATOM 713 N N . ALA A 1 91 ? -6.126 -14.921 17.935 1.00 93.62 91 ALA A N 1
ATOM 714 C CA . ALA A 1 91 ? -6.596 -15.228 16.582 1.00 93.62 91 ALA A CA 1
ATOM 715 C C . ALA A 1 91 ? -6.774 -13.975 15.701 1.00 93.62 91 ALA A C 1
ATOM 717 O O . ALA A 1 91 ? -6.634 -14.044 14.478 1.00 93.62 91 ALA A O 1
ATOM 718 N N . ALA A 1 92 ? -7.111 -12.824 16.289 1.00 93.19 92 ALA A N 1
ATOM 719 C CA . ALA A 1 92 ? -7.168 -11.563 15.554 1.00 93.19 92 ALA A CA 1
ATOM 720 C C . ALA A 1 92 ? -5.758 -11.049 15.218 1.00 93.19 92 ALA A C 1
ATOM 722 O O . ALA A 1 92 ? -5.519 -10.574 14.107 1.00 93.19 92 ALA A O 1
ATOM 723 N N . GLU A 1 93 ? -4.817 -11.191 16.150 1.00 90.31 93 GLU A N 1
ATOM 724 C CA . GLU A 1 93 ? -3.422 -10.798 15.962 1.00 90.31 93 GLU A CA 1
ATOM 725 C C . GLU A 1 93 ? -2.698 -11.695 14.942 1.00 90.31 93 GLU A C 1
ATOM 727 O O . GLU A 1 93 ? -1.952 -11.198 14.098 1.00 90.31 93 GLU A O 1
ATOM 732 N N . GLU A 1 94 ? -2.960 -13.003 14.953 1.00 89.75 94 GLU A N 1
ATOM 733 C CA . GLU A 1 94 ? -2.424 -13.955 13.974 1.00 89.75 94 GLU A CA 1
ATOM 734 C C . GLU A 1 94 ? -2.881 -13.608 12.552 1.00 89.75 94 GLU A C 1
ATOM 736 O O . GLU A 1 94 ? -2.063 -13.553 11.635 1.00 89.75 94 GLU A O 1
ATOM 741 N N . LYS A 1 95 ? -4.163 -13.267 12.368 1.00 94.38 95 LYS A N 1
ATOM 742 C CA . LYS A 1 95 ? -4.685 -12.807 11.071 1.00 94.38 95 LYS A CA 1
ATOM 743 C C . LYS A 1 95 ? -4.014 -11.524 10.590 1.00 94.38 95 LYS A C 1
ATOM 745 O O . LYS A 1 95 ? -3.717 -11.410 9.402 1.00 94.38 95 LYS A O 1
ATOM 750 N N . HIS A 1 96 ? -3.750 -10.581 11.493 1.00 93.19 96 HIS A N 1
ATOM 751 C CA . HIS A 1 96 ? -3.027 -9.357 11.152 1.00 93.19 96 HIS A CA 1
ATOM 752 C C . HIS A 1 96 ? -1.594 -9.670 10.697 1.00 93.19 96 HIS A C 1
ATOM 754 O O . HIS A 1 96 ? -1.170 -9.235 9.627 1.00 93.19 96 HIS A O 1
ATOM 760 N N . LYS A 1 97 ? -0.868 -10.492 11.465 1.00 91.38 97 LYS A N 1
ATOM 761 C CA . LYS A 1 97 ? 0.502 -10.914 11.131 1.00 91.38 97 LYS A CA 1
ATOM 762 C C . LYS A 1 97 ? 0.559 -11.705 9.823 1.00 91.38 97 LYS A C 1
ATOM 764 O O . LYS A 1 97 ? 1.442 -11.470 9.006 1.00 91.38 97 LYS A O 1
ATOM 769 N N . SER A 1 98 ? -0.395 -12.605 9.591 1.00 89.81 98 SER A N 1
ATOM 770 C CA . SER A 1 98 ? -0.532 -13.361 8.340 1.00 89.81 98 SER A CA 1
ATOM 771 C C . SER A 1 98 ? -0.636 -12.431 7.133 1.00 89.81 98 SER A C 1
ATOM 773 O O . SER A 1 98 ? 0.049 -12.635 6.131 1.00 89.81 98 SER A O 1
ATOM 775 N N . GLN A 1 99 ? -1.487 -11.409 7.227 1.00 91.31 99 GLN A N 1
ATOM 776 C CA . GLN A 1 99 ? -1.703 -10.466 6.136 1.00 91.31 99 GLN A CA 1
ATOM 777 C C . GLN A 1 99 ? -0.452 -9.618 5.873 1.00 91.31 99 GLN A C 1
ATOM 779 O O . GLN A 1 99 ? -0.081 -9.397 4.721 1.00 91.31 99 GLN A O 1
ATOM 784 N N . GLU A 1 100 ? 0.238 -9.196 6.932 1.00 90.69 100 GLU A N 1
ATOM 785 C CA . GLU A 1 100 ? 1.501 -8.466 6.827 1.00 90.69 100 GLU A CA 1
ATOM 786 C C . GLU A 1 100 ? 2.593 -9.305 6.139 1.00 90.69 100 GLU A C 1
ATOM 788 O O . GLU A 1 100 ? 3.259 -8.832 5.216 1.00 90.69 100 GLU A O 1
ATOM 793 N N . VAL A 1 101 ? 2.729 -10.579 6.516 1.00 92.69 101 VAL A N 1
ATOM 794 C CA . VAL A 1 101 ? 3.685 -11.517 5.903 1.00 92.69 101 VAL A CA 1
ATOM 795 C C . VAL A 1 101 ? 3.380 -11.750 4.421 1.00 92.69 101 VAL A C 1
ATOM 797 O O . VAL A 1 101 ? 4.299 -11.787 3.599 1.00 92.69 101 VAL A O 1
ATOM 800 N N . GLU A 1 102 ? 2.106 -11.891 4.055 1.00 91.50 102 GLU A N 1
ATOM 801 C CA . GLU A 1 102 ? 1.695 -12.071 2.661 1.00 91.50 102 GLU A CA 1
ATOM 802 C C . GLU A 1 102 ? 2.018 -10.839 1.807 1.00 91.50 102 GLU A C 1
ATOM 804 O O . GLU A 1 102 ? 2.598 -10.975 0.726 1.00 91.50 102 GLU A O 1
ATOM 809 N N . VAL A 1 103 ? 1.746 -9.635 2.320 1.00 92.69 103 VAL A N 1
ATOM 810 C CA . VAL A 1 103 ? 2.108 -8.375 1.653 1.00 92.69 103 VAL A CA 1
ATOM 811 C C . VAL A 1 103 ? 3.621 -8.269 1.467 1.00 92.69 103 VAL A C 1
ATOM 813 O O . VAL A 1 103 ? 4.087 -7.960 0.369 1.00 92.69 103 VAL A O 1
ATOM 816 N N . LEU A 1 104 ? 4.411 -8.584 2.496 1.00 90.88 104 LEU A N 1
ATOM 817 C CA . LEU A 1 104 ? 5.873 -8.568 2.393 1.00 90.88 104 LEU A CA 1
ATOM 818 C C . LEU A 1 104 ? 6.389 -9.562 1.342 1.00 90.88 104 LEU A C 1
ATOM 820 O O . LEU A 1 104 ? 7.289 -9.225 0.570 1.00 90.88 104 LEU A O 1
ATOM 824 N N . LYS A 1 105 ? 5.797 -10.759 1.257 1.00 92.62 105 LYS A N 1
ATOM 825 C CA . LYS A 1 105 ? 6.134 -11.765 0.237 1.00 92.62 105 LYS A CA 1
ATOM 826 C C . LYS A 1 105 ? 5.760 -11.316 -1.181 1.00 92.62 105 LYS A C 1
ATOM 828 O O . LYS A 1 105 ? 6.485 -11.609 -2.133 1.00 92.62 105 LYS A O 1
ATOM 833 N N . GLN A 1 106 ? 4.641 -10.616 -1.342 1.00 90.75 106 GLN A N 1
ATOM 834 C CA . GLN A 1 106 ? 4.248 -10.028 -2.623 1.00 90.75 106 GLN A CA 1
ATOM 835 C C . GLN A 1 106 ? 5.281 -8.983 -3.070 1.00 90.75 106 GLN A C 1
ATOM 837 O O . GLN A 1 106 ? 5.756 -9.027 -4.205 1.00 90.75 106 GLN A O 1
ATOM 842 N N . LEU A 1 107 ? 5.694 -8.103 -2.153 1.00 89.19 107 LEU A N 1
ATOM 843 C CA . LEU A 1 107 ? 6.675 -7.054 -2.425 1.00 89.19 107 LEU A CA 1
ATOM 844 C C . LEU A 1 107 ? 8.048 -7.625 -2.801 1.00 89.19 107 LEU A C 1
ATOM 846 O O . LEU A 1 107 ? 8.687 -7.119 -3.723 1.00 89.19 107 LEU A O 1
ATOM 850 N N . THR A 1 108 ? 8.520 -8.688 -2.141 1.00 87.94 108 THR A N 1
ATOM 851 C CA . THR A 1 108 ? 9.787 -9.335 -2.530 1.00 87.94 108 THR A CA 1
ATOM 852 C C . THR A 1 108 ? 9.696 -9.973 -3.913 1.00 87.94 108 THR A C 1
ATOM 854 O O . THR A 1 108 ? 10.600 -9.787 -4.728 1.00 87.94 108 THR A O 1
ATOM 857 N N . LYS A 1 109 ? 8.580 -10.639 -4.225 1.00 84.94 109 LYS A N 1
ATOM 858 C CA . LYS A 1 109 ? 8.324 -11.209 -5.554 1.00 84.94 109 LYS A CA 1
ATOM 859 C C . LYS A 1 109 ? 8.285 -10.137 -6.651 1.00 84.94 109 LYS A C 1
ATOM 861 O O . LYS A 1 109 ? 8.848 -10.345 -7.724 1.00 84.94 109 LYS A O 1
ATOM 866 N N . GLU A 1 110 ? 7.666 -8.985 -6.396 1.00 84.06 110 GLU A N 1
ATOM 867 C CA . GLU A 1 110 ? 7.657 -7.855 -7.339 1.00 84.06 110 GLU A CA 1
ATOM 868 C C . GLU A 1 110 ? 9.072 -7.317 -7.596 1.00 84.06 110 GLU A C 1
ATOM 870 O O . GLU A 1 110 ? 9.444 -7.084 -8.748 1.00 84.06 110 GLU A O 1
ATOM 875 N N . ARG A 1 111 ? 9.907 -7.212 -6.551 1.00 85.50 111 ARG A N 1
ATOM 876 C CA . ARG A 1 111 ? 11.322 -6.819 -6.696 1.00 85.50 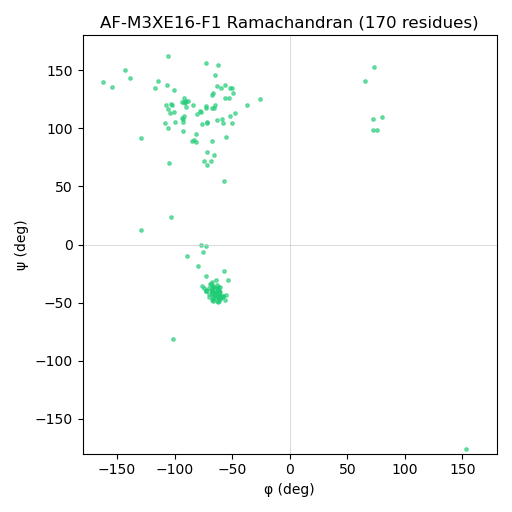111 ARG A CA 1
ATOM 877 C C . ARG A 1 111 ? 12.129 -7.809 -7.530 1.00 85.50 111 ARG A C 1
ATOM 879 O O . ARG A 1 111 ? 13.029 -7.394 -8.260 1.00 85.50 111 ARG A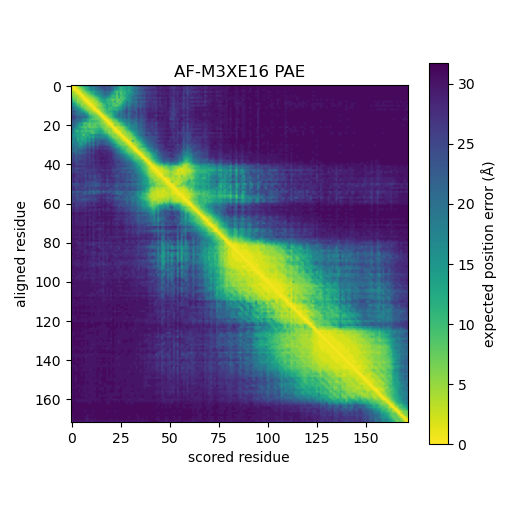 O 1
ATOM 886 N N . GLU A 1 112 ? 11.851 -9.101 -7.415 1.00 76.00 112 GLU A N 1
ATOM 887 C CA . GLU A 1 112 ? 12.507 -10.123 -8.234 1.00 76.00 112 GLU A CA 1
ATOM 888 C C . GLU A 1 112 ? 12.055 -10.053 -9.694 1.00 76.00 112 GLU A C 1
ATOM 890 O O . GLU A 1 112 ? 12.892 -10.094 -10.596 1.00 76.00 112 GLU A O 1
ATOM 895 N N . HIS A 1 113 ? 10.758 -9.868 -9.939 1.00 86.06 113 HIS A N 1
ATOM 896 C CA . HIS A 1 113 ? 10.218 -9.736 -11.291 1.00 86.06 113 HIS A CA 1
ATOM 897 C C . HIS A 1 113 ? 10.768 -8.500 -12.024 1.00 86.06 113 HIS A C 1
ATOM 899 O O . HIS A 1 113 ? 11.163 -8.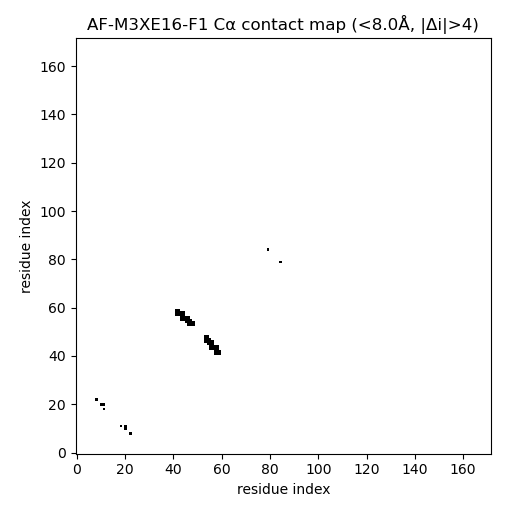588 -13.188 1.00 86.06 113 HIS A O 1
ATOM 905 N N . GLU A 1 114 ? 10.878 -7.365 -11.331 1.00 80.50 114 GLU A N 1
ATOM 906 C CA . GLU A 1 114 ? 11.505 -6.144 -11.856 1.00 80.50 114 GLU A CA 1
ATOM 907 C C . GLU A 1 114 ? 12.964 -6.390 -12.279 1.00 80.50 114 GLU A C 1
ATOM 909 O O . GLU A 1 114 ? 13.384 -5.998 -13.371 1.00 80.50 114 GLU A O 1
ATOM 914 N N . LYS A 1 115 ? 13.738 -7.106 -11.452 1.00 82.00 115 LYS A N 1
ATOM 915 C CA . LYS A 1 115 ? 15.127 -7.466 -11.779 1.00 82.00 115 LYS A CA 1
ATOM 916 C C . LYS A 1 115 ? 15.220 -8.375 -13.005 1.00 82.00 115 LYS A C 1
ATOM 918 O O . LYS A 1 115 ? 16.149 -8.221 -13.795 1.00 82.00 115 LYS A O 1
ATOM 923 N N . VAL A 1 116 ? 14.279 -9.304 -13.185 1.00 79.31 116 VAL A N 1
ATOM 924 C CA . VAL A 1 116 ? 14.229 -10.175 -14.374 1.00 79.31 116 VAL A CA 1
ATOM 925 C C . VAL A 1 116 ? 13.963 -9.358 -15.639 1.00 79.31 116 VAL A C 1
ATOM 927 O O . VAL A 1 116 ? 14.651 -9.560 -16.639 1.00 79.31 116 VAL A O 1
ATOM 930 N N . LEU A 1 117 ? 13.036 -8.397 -15.594 1.00 77.00 117 LEU A N 1
ATOM 931 C CA . LEU A 1 117 ? 12.763 -7.502 -16.723 1.00 77.00 117 LEU A CA 1
ATOM 932 C C . LEU A 1 117 ? 13.971 -6.620 -17.072 1.00 77.00 117 LEU A C 1
ATOM 934 O O . LEU A 1 117 ? 14.322 -6.515 -18.246 1.00 77.00 117 LEU A O 1
ATOM 938 N N . GLN A 1 118 ? 14.652 -6.042 -16.076 1.00 80.56 118 GLN A N 1
ATOM 939 C CA . GLN A 1 118 ? 15.890 -5.283 -16.305 1.00 80.56 118 GLN A CA 1
ATOM 940 C C . GLN A 1 118 ? 17.013 -6.149 -16.883 1.00 80.56 118 GLN A C 1
ATOM 942 O O . GLN A 1 118 ? 17.774 -5.701 -17.737 1.00 80.56 118 GLN A O 1
ATOM 947 N N . LYS A 1 119 ? 17.121 -7.403 -16.438 1.00 82.69 119 LYS A N 1
ATOM 948 C CA . LYS A 1 119 ? 18.094 -8.348 -16.985 1.00 82.69 119 LYS A CA 1
ATOM 949 C C . LYS A 1 119 ? 17.775 -8.690 -18.442 1.00 82.69 119 LYS A C 1
ATOM 951 O O . LYS A 1 119 ? 18.678 -8.660 -19.268 1.00 82.69 119 LYS A O 1
ATOM 956 N N . ALA A 1 120 ? 16.507 -8.920 -18.778 1.00 74.00 120 ALA A N 1
ATOM 957 C CA . ALA A 1 120 ? 16.084 -9.194 -20.151 1.00 74.00 120 ALA A CA 1
ATOM 958 C C . ALA A 1 120 ? 16.335 -8.008 -21.104 1.00 74.00 120 ALA A C 1
ATOM 960 O O . ALA A 1 120 ? 16.689 -8.214 -22.265 1.00 74.00 120 ALA A O 1
ATOM 961 N N . THR A 1 121 ? 16.192 -6.766 -20.632 1.00 70.75 121 THR A N 1
ATOM 962 C CA . THR A 1 121 ? 16.511 -5.576 -21.439 1.00 70.75 121 THR A CA 1
ATOM 963 C C . THR A 1 121 ? 18.015 -5.331 -21.544 1.00 70.75 121 THR A C 1
ATOM 965 O O . THR A 1 121 ? 18.490 -4.951 -22.613 1.00 70.75 121 THR A O 1
ATOM 968 N N . ALA A 1 122 ? 18.782 -5.608 -20.486 1.00 73.00 122 ALA A N 1
ATOM 969 C CA . ALA A 1 122 ? 20.242 -5.516 -20.501 1.00 73.00 122 ALA A CA 1
ATOM 970 C C . ALA A 1 122 ? 20.905 -6.604 -21.369 1.00 73.00 122 ALA A C 1
ATOM 972 O O . ALA A 1 122 ? 21.926 -6.346 -22.005 1.00 73.00 122 ALA A O 1
ATOM 973 N N . GLU A 1 123 ? 20.322 -7.804 -21.430 1.00 71.06 123 GLU A N 1
ATOM 974 C CA . GLU A 1 123 ? 20.785 -8.923 -22.261 1.00 71.06 123 GLU A CA 1
ATOM 975 C C . GLU A 1 123 ? 20.414 -8.777 -23.747 1.00 71.06 123 GLU A C 1
ATOM 977 O O . GLU A 1 123 ? 20.818 -9.611 -24.565 1.00 71.06 123 GLU A O 1
ATOM 982 N N . ASN A 1 124 ? 19.724 -7.696 -24.140 1.00 74.44 124 ASN A N 1
ATOM 983 C CA . ASN A 1 124 ? 19.520 -7.326 -25.542 1.00 74.44 124 ASN A CA 1
ATOM 984 C C . ASN A 1 124 ? 20.837 -6.808 -26.164 1.00 74.44 124 ASN A C 1
ATOM 986 O O . ASN A 1 124 ? 21.017 -5.640 -26.501 1.00 74.44 124 ASN A O 1
ATOM 990 N N . ASN A 1 125 ? 21.793 -7.722 -26.315 1.00 78.50 125 ASN A N 1
ATOM 991 C CA . ASN A 1 125 ? 23.133 -7.492 -26.851 1.00 78.50 125 ASN A CA 1
ATOM 992 C C . ASN A 1 125 ? 23.144 -7.255 -28.372 1.00 78.50 125 ASN A C 1
ATOM 994 O O . ASN A 1 125 ? 24.204 -7.032 -28.958 1.00 78.50 125 ASN A O 1
ATOM 998 N N . PHE A 1 126 ? 21.979 -7.302 -29.025 1.00 85.88 126 PHE A N 1
ATOM 999 C CA . PHE A 1 126 ? 21.849 -7.112 -30.466 1.00 85.88 126 PHE A CA 1
ATOM 1000 C C . PHE A 1 126 ? 22.317 -5.718 -30.898 1.00 85.88 126 PHE A C 1
ATOM 1002 O O . PHE A 1 126 ? 23.059 -5.601 -31.871 1.00 85.88 126 PHE A O 1
ATOM 1009 N N . GLY A 1 127 ? 21.962 -4.680 -30.131 1.00 88.38 127 GLY A N 1
ATOM 1010 C CA . GLY A 1 127 ? 22.410 -3.309 -30.392 1.00 88.38 127 GLY A CA 1
ATOM 1011 C C . GLY A 1 127 ? 23.933 -3.162 -30.319 1.00 88.38 127 GLY A C 1
ATOM 1012 O O . GLY A 1 127 ? 24.541 -2.664 -31.261 1.00 88.38 127 GLY A O 1
ATOM 1013 N N . LYS A 1 128 ? 24.558 -3.687 -29.255 1.00 88.62 128 LYS A N 1
ATOM 1014 C CA . LYS A 1 128 ? 26.021 -3.639 -29.072 1.00 88.62 128 LYS A CA 1
ATOM 1015 C C . LYS A 1 128 ? 26.772 -4.367 -30.186 1.00 88.62 128 LYS A C 1
ATOM 1017 O O . LYS A 1 128 ? 27.721 -3.829 -30.743 1.00 88.62 128 LYS A O 1
ATOM 1022 N N . MET A 1 129 ? 26.322 -5.568 -30.554 1.00 89.94 129 MET A N 1
ATOM 1023 C CA . MET A 1 129 ? 26.946 -6.328 -31.642 1.00 89.94 129 MET A CA 1
ATOM 1024 C C . MET A 1 129 ? 26.768 -5.651 -33.007 1.00 89.94 129 MET A C 1
ATOM 1026 O O . MET A 1 129 ? 27.664 -5.719 -33.849 1.00 89.94 129 MET A O 1
ATOM 1030 N N . ALA A 1 130 ? 25.620 -5.015 -33.256 1.00 92.94 130 ALA A N 1
ATOM 1031 C CA . ALA A 1 130 ? 25.391 -4.269 -34.489 1.00 92.94 130 ALA A CA 1
ATOM 1032 C C . ALA A 1 130 ? 26.306 -3.037 -34.581 1.00 92.94 130 ALA A C 1
ATOM 1034 O O . ALA A 1 130 ? 26.878 -2.781 -35.642 1.00 92.94 130 ALA A O 1
ATOM 1035 N N . GLU A 1 131 ? 26.484 -2.322 -33.469 1.00 92.44 131 GLU A N 1
ATOM 1036 C CA . GLU A 1 131 ? 27.383 -1.173 -33.366 1.00 92.44 131 GLU A CA 1
ATOM 1037 C C . GLU A 1 131 ? 28.842 -1.577 -33.616 1.00 92.44 131 GLU A C 1
ATOM 1039 O O . GLU A 1 131 ? 29.487 -1.008 -34.494 1.00 92.44 131 GLU A O 1
ATOM 1044 N N . GLU A 1 132 ? 29.331 -2.624 -32.948 1.00 94.00 132 GLU A N 1
ATOM 1045 C CA . GLU A 1 132 ? 30.703 -3.122 -33.114 1.00 94.00 132 GLU A CA 1
ATOM 1046 C C . GLU A 1 132 ? 30.983 -3.619 -34.544 1.00 94.00 132 GLU A C 1
ATOM 1048 O O . GLU A 1 132 ? 32.044 -3.370 -35.122 1.00 94.00 132 GLU A O 1
ATOM 1053 N N . LYS A 1 133 ? 30.006 -4.277 -35.182 1.00 95.62 133 LYS A N 1
ATOM 1054 C CA . LYS A 1 133 ? 30.141 -4.672 -36.593 1.00 95.62 133 LYS A CA 1
ATOM 1055 C C . LYS A 1 133 ? 30.189 -3.473 -37.534 1.00 95.62 133 LYS A C 1
ATOM 1057 O O . LYS A 1 133 ? 30.891 -3.527 -38.548 1.00 95.62 133 LYS A O 1
ATOM 1062 N N . LEU A 1 134 ? 29.424 -2.422 -37.251 1.00 96.62 134 LEU A N 1
ATOM 1063 C CA . LEU A 1 134 ? 29.409 -1.219 -38.073 1.00 96.62 134 LEU A CA 1
ATOM 1064 C C . LEU A 1 134 ? 30.720 -0.442 -37.930 1.00 96.62 134 LEU A C 1
ATOM 1066 O O . LEU A 1 134 ? 31.297 -0.063 -38.950 1.00 96.62 134 LEU A O 1
ATOM 1070 N N . THR A 1 135 ? 31.227 -0.263 -36.709 1.00 95.25 135 THR A N 1
ATOM 1071 C CA . THR A 1 135 ? 32.509 0.420 -36.470 1.00 95.25 135 THR A CA 1
ATOM 1072 C C . THR A 1 135 ? 33.659 -0.312 -37.151 1.00 95.25 135 THR A C 1
ATOM 1074 O O . THR A 1 135 ? 34.405 0.307 -37.910 1.00 95.25 135 THR A O 1
ATOM 1077 N N . HIS A 1 136 ? 33.725 -1.639 -37.018 1.00 96.50 136 HIS A N 1
ATOM 1078 C CA . HIS A 1 136 ? 34.741 -2.446 -37.692 1.00 96.50 136 HIS A CA 1
ATOM 1079 C C . HIS A 1 136 ? 34.706 -2.276 -39.221 1.00 96.50 136 HIS A C 1
ATOM 1081 O O . HIS A 1 136 ? 35.741 -2.079 -39.860 1.00 96.50 136 HIS A O 1
ATOM 1087 N N . LYS A 1 137 ? 33.510 -2.283 -39.827 1.00 96.62 137 LYS A N 1
ATOM 1088 C CA . LYS A 1 137 ? 33.354 -2.060 -41.275 1.00 96.62 137 LYS A CA 1
ATOM 1089 C C . LYS A 1 137 ? 33.723 -0.643 -41.706 1.00 96.62 137 LYS A C 1
ATOM 1091 O O . LYS A 1 137 ? 34.259 -0.468 -42.802 1.00 96.62 137 LYS A O 1
ATOM 1096 N N . MET A 1 138 ? 33.418 0.360 -40.887 1.00 96.38 138 MET A N 1
ATOM 1097 C CA . MET A 1 138 ? 33.766 1.754 -41.161 1.00 96.38 138 MET A CA 1
ATOM 1098 C C . MET A 1 138 ? 35.277 1.965 -41.123 1.00 96.38 138 MET A C 1
ATOM 1100 O O . MET A 1 138 ? 35.817 2.641 -41.998 1.00 96.38 138 MET A O 1
ATOM 1104 N N . ASP A 1 139 ? 35.964 1.365 -40.157 1.00 93.94 139 ASP A N 1
ATOM 1105 C CA . ASP A 1 139 ? 37.413 1.496 -40.034 1.00 93.94 139 ASP A CA 1
ATOM 1106 C C . ASP A 1 139 ? 38.152 0.712 -41.120 1.00 93.94 139 ASP A C 1
ATOM 1108 O O . ASP A 1 139 ? 39.073 1.256 -41.729 1.00 93.94 139 ASP A O 1
ATOM 1112 N N . ALA A 1 140 ? 37.673 -0.484 -41.479 1.00 94.56 140 ALA A N 1
ATOM 1113 C CA . ALA A 1 140 ? 38.174 -1.209 -42.646 1.00 94.56 140 ALA A CA 1
ATOM 1114 C C . ALA A 1 140 ? 38.003 -0.398 -43.946 1.00 94.56 140 ALA A C 1
ATOM 1116 O O . ALA A 1 140 ? 38.945 -0.276 -44.724 1.00 94.56 140 ALA A O 1
ATOM 1117 N N . ASN A 1 141 ? 36.838 0.228 -44.168 1.00 94.62 141 ASN A N 1
ATOM 1118 C CA . ASN A 1 141 ? 36.618 1.079 -45.347 1.00 94.62 141 ASN A CA 1
ATOM 1119 C C . ASN A 1 141 ? 37.527 2.312 -45.360 1.00 94.62 141 ASN A C 1
ATOM 1121 O O . ASN A 1 141 ? 38.056 2.681 -46.409 1.00 94.62 141 ASN A O 1
ATOM 1125 N N . LYS A 1 142 ? 37.721 2.959 -44.205 1.00 95.69 142 LYS A N 1
ATOM 1126 C CA . LYS A 1 142 ? 38.654 4.088 -44.093 1.00 95.69 142 LYS A CA 1
ATOM 1127 C C . LYS A 1 142 ? 40.080 3.651 -44.414 1.00 95.69 142 LYS A C 1
ATOM 1129 O O . LYS A 1 142 ? 40.783 4.396 -45.089 1.00 95.69 142 LYS A O 1
ATOM 1134 N N . GLN A 1 143 ? 40.493 2.475 -43.946 1.00 90.69 143 GLN A N 1
ATOM 1135 C CA . GLN A 1 143 ? 41.828 1.950 -44.197 1.00 90.69 143 GLN A CA 1
ATOM 1136 C C . GLN A 1 143 ? 42.034 1.626 -45.678 1.00 90.69 143 GLN A C 1
ATOM 1138 O O . GLN A 1 143 ? 42.977 2.143 -46.264 1.00 90.69 143 GLN A O 1
ATOM 1143 N N . ILE A 1 144 ? 41.099 0.910 -46.309 1.00 92.31 144 ILE A N 1
ATOM 1144 C CA . ILE A 1 144 ? 41.135 0.621 -47.754 1.00 92.31 144 ILE A CA 1
ATOM 1145 C C . ILE A 1 144 ? 41.232 1.914 -48.568 1.00 92.31 144 ILE A C 1
ATOM 1147 O O . ILE A 1 144 ? 42.022 2.007 -49.503 1.00 92.31 144 ILE A O 1
ATOM 1151 N N . LYS A 1 145 ? 40.457 2.943 -48.204 1.00 92.31 145 LYS A N 1
ATOM 1152 C CA . LYS A 1 145 ? 40.498 4.232 -48.902 1.00 92.31 145 LYS A CA 1
ATOM 1153 C C . LYS A 1 145 ? 41.858 4.921 -48.766 1.00 92.31 145 LYS A C 1
ATOM 1155 O O . LYS A 1 145 ? 42.354 5.458 -49.750 1.00 92.31 145 LYS A O 1
ATOM 1160 N N . ARG A 1 146 ? 42.455 4.909 -47.570 1.00 90.88 146 ARG A N 1
ATOM 1161 C CA . ARG A 1 146 ? 43.784 5.494 -47.328 1.00 90.88 146 ARG A CA 1
ATOM 1162 C C . ARG A 1 146 ? 44.886 4.717 -48.037 1.00 90.88 146 ARG A C 1
ATOM 1164 O O . ARG A 1 146 ? 45.765 5.333 -48.619 1.00 90.88 146 ARG A O 1
ATOM 1171 N N . GLU A 1 147 ? 44.833 3.390 -48.000 1.00 87.00 147 GLU A N 1
ATOM 1172 C CA . GLU A 1 147 ? 45.800 2.523 -48.677 1.00 87.00 147 GLU A CA 1
ATOM 1173 C C . GLU A 1 147 ? 45.696 2.648 -50.195 1.00 87.00 147 GLU A C 1
ATOM 1175 O O . GLU A 1 147 ? 46.722 2.732 -50.855 1.00 87.00 147 GLU A O 1
ATOM 1180 N N . GLY A 1 148 ? 44.482 2.745 -50.746 1.00 87.06 148 GLY A N 1
ATOM 1181 C CA . GLY A 1 148 ? 44.273 3.016 -52.168 1.00 87.06 148 GLY A CA 1
ATOM 1182 C C . GLY A 1 148 ? 44.857 4.365 -52.588 1.00 87.06 148 GLY A C 1
ATOM 1183 O O . GLY A 1 148 ? 45.609 4.427 -53.553 1.00 87.06 148 GLY A O 1
ATOM 1184 N N . GLN A 1 149 ? 44.591 5.424 -51.815 1.00 81.88 149 GLN A N 1
ATOM 1185 C CA . GLN A 1 149 ? 45.172 6.752 -52.054 1.00 81.88 149 GLN A CA 1
ATOM 1186 C C . GLN A 1 149 ? 46.703 6.737 -51.956 1.00 81.88 149 GLN A C 1
ATOM 1188 O O . GLN A 1 149 ? 47.377 7.256 -52.837 1.00 81.88 149 GLN A O 1
ATOM 1193 N N . ALA A 1 150 ? 47.261 6.090 -50.931 1.00 83.44 150 ALA A N 1
ATOM 1194 C CA . ALA A 1 150 ? 48.706 5.976 -50.754 1.00 83.44 150 ALA A CA 1
ATOM 1195 C C . ALA A 1 150 ? 49.370 5.116 -51.844 1.00 83.44 150 ALA A C 1
ATOM 1197 O O . ALA A 1 150 ? 50.489 5.407 -52.261 1.00 83.44 150 ALA A O 1
ATOM 1198 N N . HIS A 1 151 ? 48.700 4.061 -52.317 1.00 79.94 151 HIS A N 1
ATOM 1199 C CA . HIS A 1 151 ? 49.184 3.225 -53.413 1.00 79.94 151 HIS A CA 1
ATOM 1200 C C . HIS A 1 151 ? 49.215 4.007 -54.728 1.00 79.94 151 HIS A C 1
ATOM 1202 O O . HIS A 1 151 ? 50.215 3.968 -55.442 1.00 79.94 151 HIS A O 1
ATOM 1208 N N . GLU A 1 152 ? 48.148 4.751 -55.021 1.00 82.12 152 GLU A N 1
ATOM 1209 C CA . GLU A 1 152 ? 48.057 5.599 -56.209 1.00 82.12 152 GLU A CA 1
ATOM 1210 C C . GLU A 1 152 ? 49.098 6.730 -56.174 1.00 82.12 152 GLU A C 1
ATOM 1212 O O . GLU A 1 152 ? 49.820 6.939 -57.148 1.00 82.12 152 GLU A O 1
ATOM 1217 N N . GLU A 1 153 ? 49.287 7.384 -55.025 1.00 76.69 153 GLU A N 1
ATOM 1218 C CA . GLU A 1 153 ? 50.357 8.372 -54.833 1.00 76.69 153 GLU A CA 1
ATOM 1219 C C . GLU A 1 153 ? 51.761 7.755 -54.987 1.00 76.69 153 GLU A C 1
ATOM 1221 O O . GLU A 1 153 ? 52.641 8.365 -55.600 1.00 76.69 153 GLU A O 1
ATOM 1226 N N . CYS A 1 154 ? 51.984 6.531 -54.496 1.00 76.88 154 CYS A N 1
ATOM 1227 C CA . CYS A 1 154 ? 53.264 5.832 -54.632 1.00 76.88 154 CYS A CA 1
ATOM 1228 C C . CYS A 1 154 ? 53.575 5.453 -56.090 1.00 76.88 154 CYS A C 1
ATOM 1230 O O . CYS A 1 154 ? 54.724 5.593 -56.521 1.00 76.88 154 CYS A O 1
ATOM 1232 N N . GLU A 1 155 ? 52.580 5.014 -56.868 1.00 76.19 155 GLU A N 1
ATOM 1233 C CA . GLU A 1 155 ? 52.754 4.790 -58.310 1.00 76.19 155 GLU A CA 1
ATOM 1234 C C . GLU A 1 155 ? 53.049 6.093 -59.057 1.00 76.19 155 GLU A C 1
ATOM 1236 O O . GLU A 1 155 ? 53.945 6.125 -59.903 1.00 76.19 155 GLU A O 1
ATOM 1241 N N . VAL A 1 156 ? 52.360 7.189 -58.724 1.00 77.38 156 VAL A N 1
ATOM 1242 C CA . VAL A 1 156 ? 52.613 8.502 -59.338 1.00 77.38 156 VAL A CA 1
ATOM 1243 C C . VAL A 1 156 ? 54.042 8.986 -59.068 1.00 77.38 156 VAL A C 1
ATOM 1245 O O . VAL A 1 156 ? 54.670 9.528 -59.979 1.00 77.38 156 VAL A O 1
ATOM 1248 N N . CYS A 1 157 ? 54.585 8.780 -57.864 1.00 73.25 157 CYS A N 1
ATOM 1249 C CA . CYS A 1 157 ? 55.977 9.125 -57.547 1.00 73.25 157 CYS A CA 1
ATOM 1250 C C . CYS A 1 157 ? 56.980 8.259 -58.326 1.00 73.25 157 CYS A C 1
ATOM 1252 O O . CYS A 1 157 ? 57.862 8.803 -58.982 1.00 73.25 157 CYS A O 1
ATOM 1254 N N . LYS A 1 158 ? 56.790 6.932 -58.367 1.00 75.94 158 LYS A N 1
ATOM 1255 C CA . LYS A 1 158 ? 57.676 6.019 -59.118 1.00 75.94 158 LYS A CA 1
ATOM 1256 C C . LYS A 1 158 ? 57.715 6.325 -60.616 1.00 75.94 158 LYS A C 1
ATOM 1258 O O . LYS A 1 158 ? 58.782 6.294 -61.222 1.00 75.94 158 LYS A O 1
ATOM 1263 N N . ASN A 1 159 ? 56.565 6.649 -61.209 1.00 73.00 159 ASN A N 1
ATOM 1264 C CA . ASN A 1 159 ? 56.483 7.005 -62.626 1.00 73.00 159 ASN A CA 1
ATOM 1265 C C . ASN A 1 159 ? 57.192 8.337 -62.932 1.00 73.00 159 ASN A C 1
ATOM 1267 O O . ASN A 1 159 ? 57.758 8.489 -64.014 1.00 73.00 159 ASN A O 1
ATOM 1271 N N . LYS A 1 160 ? 57.200 9.284 -61.984 1.00 70.56 160 LYS A N 1
ATOM 1272 C CA . LYS A 1 160 ? 57.952 10.545 -62.097 1.00 70.56 160 LYS A CA 1
ATOM 1273 C C . LYS A 1 160 ? 59.459 10.337 -61.932 1.00 70.56 160 LYS A C 1
ATOM 1275 O O . LYS A 1 160 ? 60.208 10.918 -62.704 1.00 70.56 160 LYS A O 1
ATOM 1280 N N . ASP A 1 161 ? 59.883 9.475 -61.009 1.00 62.03 161 ASP A N 1
ATOM 1281 C CA . ASP A 1 161 ? 61.304 9.176 -60.766 1.00 62.03 161 ASP A CA 1
ATOM 1282 C C . ASP A 1 161 ? 61.934 8.315 -61.877 1.00 62.03 161 ASP A C 1
ATOM 1284 O O . ASP A 1 161 ? 63.124 8.416 -62.139 1.00 62.03 161 ASP A O 1
ATOM 1288 N N . SER A 1 162 ? 61.146 7.495 -62.586 1.00 59.97 162 SER A N 1
ATOM 1289 C CA . SER A 1 162 ? 61.618 6.763 -63.778 1.00 59.97 162 SER A CA 1
ATOM 1290 C C . SER A 1 162 ? 61.768 7.633 -65.035 1.00 59.97 162 SER A C 1
ATOM 1292 O O . SER A 1 162 ? 62.243 7.156 -66.066 1.00 59.97 162 SER A O 1
ATOM 1294 N N . LYS A 1 163 ? 61.345 8.902 -64.969 1.00 59.75 163 LYS A N 1
ATOM 1295 C CA . LYS A 1 163 ? 61.486 9.883 -66.043 1.00 59.75 163 LYS A CA 1
ATOM 1296 C C . LYS A 1 163 ? 62.603 10.856 -65.670 1.00 59.75 163 LYS A C 1
ATOM 1298 O O . LYS A 1 163 ? 62.342 12.011 -65.349 1.00 59.75 163 LYS A O 1
ATOM 1303 N N . ASP A 1 164 ? 63.843 10.369 -65.686 1.00 55.38 164 ASP A N 1
ATOM 1304 C CA . ASP A 1 164 ? 65.016 11.234 -65.551 1.00 55.38 164 ASP A CA 1
ATOM 1305 C C . ASP A 1 164 ? 64.990 12.323 -66.644 1.00 55.38 164 ASP A C 1
ATOM 1307 O O . ASP A 1 164 ? 64.685 12.016 -67.804 1.00 55.38 164 ASP A O 1
ATOM 1311 N N . PRO A 1 165 ? 65.317 13.589 -66.318 1.00 55.69 165 PRO A N 1
ATOM 1312 C CA . PRO A 1 165 ? 65.498 14.648 -67.300 1.00 55.69 165 PRO A CA 1
ATOM 1313 C C . PRO A 1 165 ? 66.837 14.432 -68.016 1.00 55.69 165 PRO A C 1
ATOM 1315 O O . PRO A 1 165 ? 67.814 15.136 -67.771 1.00 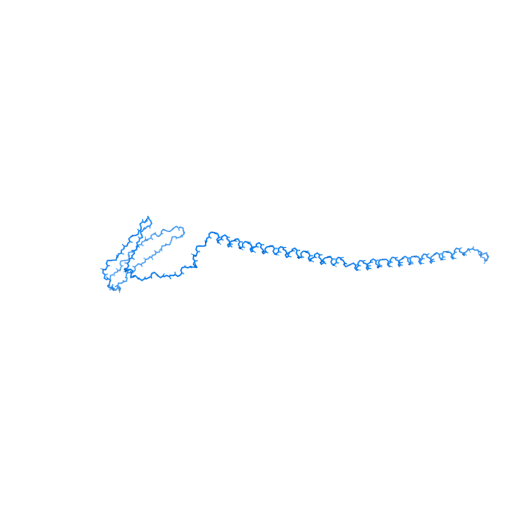55.69 165 PRO A O 1
ATOM 1318 N N . ALA A 1 166 ? 66.906 13.416 -68.869 1.00 51.75 166 ALA A N 1
ATOM 1319 C CA . ALA A 1 166 ? 67.990 13.279 -69.820 1.00 51.75 166 ALA A CA 1
ATOM 1320 C C . ALA A 1 166 ? 67.559 13.918 -71.143 1.00 51.75 166 ALA A C 1
ATOM 1322 O O . ALA A 1 166 ? 66.729 13.371 -71.861 1.00 51.75 166 ALA A O 1
ATOM 1323 N N . ASP A 1 167 ? 68.200 15.057 -71.403 1.00 51.47 167 ASP A N 1
ATOM 1324 C CA . ASP A 1 167 ? 68.508 15.612 -72.719 1.00 51.47 167 ASP A CA 1
ATOM 1325 C C . ASP A 1 167 ? 67.359 16.266 -73.500 1.00 51.47 167 ASP A C 1
ATOM 1327 O O . ASP A 1 167 ? 66.617 15.605 -74.214 1.00 51.47 167 ASP A O 1
ATOM 1331 N N . GLU A 1 168 ? 67.294 17.599 -73.427 1.00 53.00 168 GLU A N 1
ATOM 1332 C CA . GLU A 1 168 ? 67.230 18.403 -74.654 1.00 53.00 168 GLU A CA 1
ATOM 1333 C C . GLU A 1 168 ? 68.308 19.493 -74.575 1.00 53.00 168 GLU A C 1
ATOM 1335 O O . GLU A 1 168 ? 68.148 20.563 -73.981 1.00 53.00 168 GLU A O 1
ATOM 1340 N N . THR A 1 169 ? 69.474 19.138 -75.111 1.00 56.66 169 THR A N 1
ATOM 1341 C CA . THR A 1 169 ? 70.393 20.059 -75.778 1.00 56.66 169 THR A CA 1
ATOM 1342 C C . THR A 1 169 ? 69.751 20.634 -77.055 1.00 56.66 169 THR A C 1
ATOM 1344 O O . THR A 1 169 ? 69.044 19.914 -77.747 1.00 56.66 169 THR A O 1
ATOM 1347 N N . GLU A 1 170 ? 70.078 21.903 -77.369 1.00 46.91 170 GLU A N 1
ATOM 1348 C CA . GLU A 1 170 ? 69.807 22.652 -78.629 1.00 46.91 170 GLU A CA 1
ATOM 1349 C C . GLU A 1 170 ? 68.324 22.936 -78.981 1.00 46.91 170 GLU A C 1
ATOM 1351 O O . GLU A 1 170 ? 67.460 22.094 -78.823 1.00 46.91 170 GLU A O 1
ATOM 1356 N N . ALA A 1 171 ? 67.897 24.090 -79.506 1.00 51.38 171 ALA A N 1
ATOM 1357 C CA . ALA A 1 171 ? 68.545 25.299 -80.012 1.00 51.38 171 ALA A CA 1
ATOM 1358 C C . ALA A 1 171 ? 67.511 26.451 -80.062 1.00 51.38 171 ALA A C 1
ATOM 1360 O O . ALA A 1 171 ? 66.356 26.203 -80.410 1.00 51.38 171 ALA A O 1
ATOM 1361 N N . ASP A 1 172 ? 67.914 27.674 -79.696 1.00 46.03 172 ASP A N 1
ATOM 1362 C CA . ASP A 1 172 ? 68.038 28.874 -80.564 1.00 46.03 172 ASP A CA 1
ATOM 1363 C C . ASP A 1 172 ? 68.606 30.053 -79.740 1.00 46.03 172 ASP A C 1
ATOM 1365 O O . ASP A 1 172 ? 68.088 30.311 -78.625 1.00 46.03 172 ASP A O 1
#

Sequence (172 aa):
HTPSLDLFKVKLKRTGVRKSWGLIYRTHCQSCSPFAMASSDIPVKELEKYASGQAFKLILSPQSNESVPEFPLSPSNKDLSLEEIQKKLEAAEEKHKSQEVEVLKQLTKEREHEKVLQKATAENNFGKMAEEKLTHKMDANKQIKREGQAHEECEVCKNKDSKDPADETEAD

Mean predicted aligned error: 22.34 Å

Solvent-accessible surface area (backbone atoms only — not comparable to full-atom values): 11428 Å² total; per-residue (Å²): 132,84,80,85,78,79,82,78,85,74,82,81,85,74,86,81,85,83,92,75,86,79,88,84,84,86,80,85,79,93,76,84,79,82,80,86,72,76,93,64,87,70,55,69,46,75,72,52,78,52,100,89,48,77,46,66,50,77,47,94,60,82,79,70,96,66,76,77,81,80,67,87,76,65,81,80,81,66,82,69,48,75,64,59,52,49,52,54,52,50,56,52,50,50,53,52,52,51,52,52,52,51,53,53,52,50,54,53,50,51,55,51,52,52,51,52,54,53,47,58,61,68,65,56,50,63,62,59,53,52,50,54,54,49,51,53,52,52,52,51,52,52,47,53,53,50,51,50,51,51,49,54,52,50,51,55,50,52,60,54,68,74,56,68,92,75,79,85,76,85,87,136

Foldseek 3Di:
DDDPFPFDFDQDDDPDDDGDGDGDGDDDDDDDDDDDDPPDPFDKAWDDQDPVGTDIDTDPDDPDPDDDPPDVPDDDPPPQPPVNVVVVVVVVVVVVVVVVVVVVVVVVVVVVVVVVVVVVVVVPCVVVVVVVVVVVVVVVVVVVVVVVVVVVVVVVVVVVVVDPPPDDDDDD

pLDDT: mean 71.74, std 18.57, range [33.78, 96.62]

Radius of gyration: 59.22 Å; Cα contacts (8 Å, |Δi|>4): 31; chains: 1; bounding box: 134×63×133 Å

Nearest PDB structures (foldseek):
  1z2b-assembly1_E  TM=4.914E-01  e=3.604E-04  Rattus norvegicus